Protein AF-W7SX97-F1 (afdb_monomer)

pLDDT: mean 85.88, std 14.65, range [50.12, 98.38]

Solvent-accessible surface area (backbone atoms only — not comparable to full-atom values): 9080 Å² total; per-residue (Å²): 142,82,82,90,82,88,79,88,78,82,88,80,83,81,81,83,76,90,68,83,80,77,76,72,74,78,69,77,78,74,76,60,65,67,47,78,46,57,37,43,30,36,57,77,44,69,56,84,74,90,77,78,47,70,70,42,68,39,40,31,38,31,43,28,19,34,91,84,68,44,75,30,34,38,33,40,38,43,36,32,27,72,38,72,47,92,49,93,74,60,34,35,32,31,42,35,41,35,41,38,39,34,68,49,102,48,60,31,31,42,34,33,39,35,71,44,76,48,50,85,61,22,91,59,76,34,68,30,36,38,78,22,37,30,68,81,27,46,74,23,30,48,42,32,34,38,30,28,79,39,96,52,37,34,42,39,38,36,42,37,31,87

Mean predicted aligned error: 10.53 Å

Secondary structure (DSSP, 8-state):
------------PPP--------------PPPPEEEEEEEEEEEEE---SS--TT-EEEEEEEEE-TTS-EEEEEEEEEEEEEEE--SS-EEEEEEEEEEEE-SSS-EEEEEEEEEEE-SSEEEEEEEEEEEESGGGTT-EEEEEEEEEETTEEEEEEEEE-

Sequence (162 aa):
MALWSRRSALLAAPAMAAGGLVVAGALPASAATSDALTFVASRATSSPLDKPVVGTTFGALLTLFDANSAAAGDGSMIGTVVNVTVDNPAKLIVQMKIVLRLSAGAKGELHLSSMHAMVVPSPVQNPLAIVGGTGQYADARGEGTITYPTPDRINITLNVAT

Foldseek 3Di:
DDDDDDDDDDDDDDDDDPDDDPPPDDDPDDPFDWDKFKKKWFFPDKDDDPDADQFDKIKTKIFIAGPVRHGFFIKMKMKGFHDWDPDVVIWTFIWMWMWTQTDPPAGKIWIKTFTDTDDVQDPDWGKIWTPFMDDVTRVWTFIWTWHHNHPGIIMIITTIGD

Nearest PDB structures (foldseek):
  5btu-assembly1_A  TM=8.006E-01  e=1.517E-04  Streptomyces rugosporus
  5bu3-assembly2_D  TM=7.917E-01  e=2.059E-04  Streptomyces rugosporus
  7dvi-assembly1_A-2  TM=6.966E-01  e=1.049E-03  Parafrankia colletiae

Radius of gyration: 24.21 Å; Cα contacts (8 Å, |Δi|>4): 361; chains: 1; bounding box: 48×73×42 Å

Structure (mmCIF, N/CA/C/O backbone):
data_AF-W7SX97-F1
#
_entry.id   AF-W7SX97-F1
#
loop_
_atom_site.group_PDB
_atom_site.id
_atom_site.type_symbol
_atom_site.label_atom_id
_atom_site.label_alt_id
_atom_site.label_comp_id
_atom_site.label_asym_id
_atom_site.label_entity_id
_atom_site.label_seq_id
_atom_site.pdbx_PDB_ins_code
_atom_site.Cartn_x
_atom_site.Cartn_y
_atom_site.Cartn_z
_atom_site.occupancy
_atom_site.B_iso_or_equiv
_atom_site.auth_seq_id
_atom_site.auth_comp_id
_atom_site.auth_asym_id
_atom_site.auth_atom_id
_atom_site.pdbx_PDB_model_num
ATOM 1 N N . MET A 1 1 ? 11.258 -52.675 -14.156 1.00 54.44 1 MET A N 1
ATOM 2 C CA . MET A 1 1 ? 10.141 -53.641 -14.198 1.00 54.44 1 MET A CA 1
ATOM 3 C C . MET A 1 1 ? 10.119 -54.342 -12.845 1.00 54.44 1 MET A C 1
ATOM 5 O O . MET A 1 1 ? 10.988 -55.163 -12.599 1.00 54.44 1 MET A O 1
ATOM 9 N N . ALA A 1 2 ? 9.264 -53.910 -11.914 1.00 51.16 2 ALA A N 1
ATOM 10 C CA . ALA A 1 2 ? 9.244 -54.424 -10.541 1.00 51.16 2 ALA A CA 1
ATOM 11 C C . ALA A 1 2 ? 7.801 -54.565 -10.034 1.00 51.16 2 ALA A C 1
ATOM 13 O O . ALA A 1 2 ? 6.940 -53.745 -10.348 1.00 51.16 2 ALA A O 1
ATOM 14 N N . LEU A 1 3 ? 7.590 -55.676 -9.329 1.00 53.69 3 LEU A N 1
ATOM 15 C CA . LEU A 1 3 ? 6.346 -56.379 -9.031 1.00 53.69 3 LEU A CA 1
ATOM 16 C C . LEU A 1 3 ? 5.357 -55.637 -8.116 1.00 53.69 3 LEU A C 1
ATOM 18 O O . LEU A 1 3 ? 5.726 -55.012 -7.125 1.00 53.69 3 LEU A O 1
ATOM 22 N N . TRP A 1 4 ? 4.076 -55.866 -8.416 1.00 58.50 4 TRP A N 1
ATOM 23 C CA . TRP A 1 4 ? 2.906 -55.695 -7.551 1.00 58.50 4 TRP A CA 1
ATOM 24 C C . TRP A 1 4 ? 3.092 -56.328 -6.160 1.00 58.50 4 TRP A C 1
ATOM 26 O O . TRP A 1 4 ? 3.455 -57.497 -6.056 1.00 58.50 4 TRP A O 1
ATOM 36 N N . SER A 1 5 ? 2.670 -55.620 -5.109 1.00 65.94 5 SER A N 1
ATOM 37 C CA . SER A 1 5 ? 2.234 -56.234 -3.850 1.00 65.94 5 SER A CA 1
ATOM 38 C C . SER A 1 5 ? 0.857 -55.685 -3.491 1.00 65.94 5 SER A C 1
ATOM 40 O O . SER A 1 5 ? 0.695 -54.506 -3.180 1.00 65.94 5 SER A O 1
ATOM 42 N N . ARG A 1 6 ? -0.154 -56.550 -3.611 1.00 67.94 6 ARG A N 1
ATOM 43 C CA . ARG A 1 6 ? -1.531 -56.302 -3.186 1.00 67.94 6 ARG A CA 1
ATOM 44 C C . ARG A 1 6 ? -1.648 -56.735 -1.730 1.00 67.94 6 ARG A C 1
ATOM 46 O O . ARG A 1 6 ? -1.519 -57.921 -1.437 1.00 67.94 6 ARG A O 1
ATOM 53 N N . ARG A 1 7 ? -1.930 -55.800 -0.827 1.00 67.38 7 ARG A N 1
ATOM 54 C CA . ARG A 1 7 ? -2.447 -56.124 0.506 1.00 67.38 7 ARG A CA 1
ATOM 55 C C . ARG A 1 7 ? -3.757 -55.386 0.717 1.00 67.38 7 ARG A C 1
ATOM 57 O O . ARG A 1 7 ? -3.787 -54.214 1.066 1.00 67.38 7 ARG A O 1
ATOM 64 N N . SER A 1 8 ? -4.828 -56.117 0.442 1.00 64.12 8 SER A N 1
ATOM 65 C CA . SER A 1 8 ? -6.183 -55.833 0.889 1.00 64.12 8 SER A CA 1
ATOM 66 C C . SER A 1 8 ? -6.232 -55.979 2.409 1.00 64.12 8 SER A C 1
ATOM 68 O O . SER A 1 8 ? -5.857 -57.028 2.930 1.00 64.12 8 SER A O 1
ATOM 70 N N . ALA A 1 9 ? -6.700 -54.952 3.114 1.00 60.44 9 ALA A N 1
ATOM 71 C CA . ALA A 1 9 ? -7.093 -55.058 4.513 1.00 60.44 9 ALA A CA 1
ATOM 72 C C . ALA A 1 9 ? -8.571 -54.684 4.637 1.00 60.44 9 ALA A C 1
ATOM 74 O O . ALA A 1 9 ? -9.039 -53.709 4.050 1.00 60.44 9 ALA A O 1
ATOM 75 N N . LEU A 1 10 ? -9.287 -55.563 5.331 1.00 58.47 10 LEU A N 1
ATOM 76 C CA . LEU A 1 10 ? -10.730 -55.627 5.460 1.00 58.47 10 LEU A CA 1
ATOM 77 C C . LEU A 1 10 ? -11.325 -54.472 6.277 1.00 58.47 10 LEU A C 1
ATOM 79 O O . LEU A 1 10 ? -10.783 -54.056 7.295 1.00 58.47 10 LEU A O 1
ATOM 83 N N . LEU A 1 11 ? -12.497 -54.049 5.800 1.00 60.56 11 LEU A N 1
ATOM 84 C CA . LEU A 1 11 ? -13.694 -53.603 6.519 1.00 60.56 11 LEU A CA 1
ATOM 85 C C . LEU A 1 11 ? -13.628 -53.605 8.058 1.00 60.56 11 LEU A C 1
ATOM 87 O O . LEU A 1 11 ? -13.668 -54.657 8.692 1.00 60.56 11 LEU A O 1
ATOM 91 N N . ALA A 1 12 ? -13.738 -52.411 8.635 1.00 54.19 12 ALA A N 1
ATOM 92 C CA . ALA A 1 12 ? -14.401 -52.196 9.915 1.00 54.19 12 ALA A CA 1
ATOM 93 C C . ALA A 1 12 ? -15.352 -51.002 9.746 1.00 54.19 12 ALA A C 1
ATOM 95 O O . ALA A 1 12 ? -14.921 -49.855 9.657 1.00 54.19 12 ALA A O 1
ATOM 96 N N . ALA A 1 13 ? -16.646 -51.292 9.610 1.00 57.62 13 ALA A N 1
ATOM 97 C CA . ALA A 1 13 ? -17.698 -50.286 9.577 1.00 57.62 13 ALA A CA 1
ATOM 98 C C . ALA A 1 13 ? -17.971 -49.803 11.013 1.00 57.62 13 ALA A C 1
ATOM 100 O O . ALA A 1 13 ? -18.321 -50.632 11.857 1.00 57.62 13 ALA A O 1
ATOM 101 N N . PRO A 1 14 ? -17.836 -48.504 11.328 1.00 60.44 14 PRO A N 1
ATOM 102 C CA . PRO A 1 14 ? -18.330 -47.985 12.590 1.00 60.44 14 PRO A CA 1
ATOM 103 C C . PRO A 1 14 ? -19.861 -47.906 12.540 1.00 60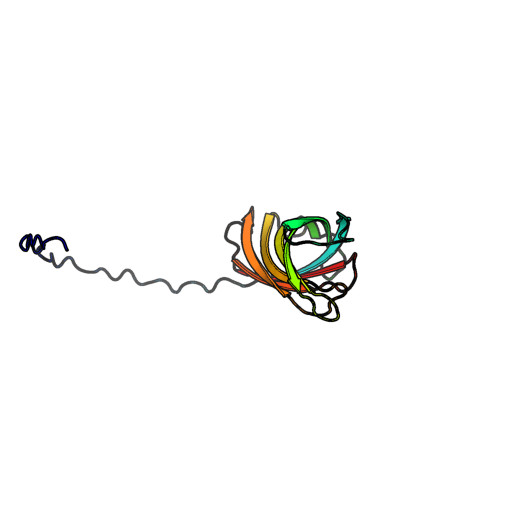.44 14 PRO A C 1
ATOM 105 O O . PRO A 1 14 ? -20.452 -47.369 11.602 1.00 60.44 14 PRO A O 1
ATOM 108 N N . ALA A 1 15 ? -20.498 -48.483 13.557 1.00 58.00 15 ALA A N 1
ATOM 109 C CA . ALA A 1 15 ? -21.930 -48.411 13.785 1.00 58.00 15 ALA A CA 1
ATOM 110 C C . ALA A 1 15 ? -22.369 -46.945 13.934 1.00 58.00 15 ALA A C 1
ATOM 112 O O . ALA A 1 15 ? -21.905 -46.225 14.817 1.00 58.00 15 ALA A O 1
ATOM 113 N N . MET A 1 16 ? -23.274 -46.515 13.058 1.00 56.09 16 MET A N 1
ATOM 114 C CA . MET A 1 16 ? -23.931 -45.213 13.115 1.00 56.09 16 MET A CA 1
ATOM 115 C C . MET A 1 16 ? -24.877 -45.187 14.321 1.00 56.09 16 MET A C 1
ATOM 117 O O . MET A 1 16 ? -25.987 -45.714 14.264 1.00 56.09 16 MET A O 1
ATOM 121 N N . ALA A 1 17 ? -24.440 -44.579 15.422 1.00 58.41 17 ALA A N 1
ATOM 122 C CA . ALA A 1 17 ? -25.336 -44.189 16.498 1.00 58.41 17 ALA A CA 1
ATOM 123 C C . ALA A 1 17 ? -26.186 -43.005 16.013 1.00 58.41 17 ALA A C 1
ATOM 125 O O . ALA A 1 17 ? -25.677 -41.905 15.796 1.00 58.41 17 ALA A O 1
ATOM 126 N N . ALA A 1 18 ? -27.484 -43.242 15.830 1.00 55.75 18 ALA A N 1
ATOM 127 C CA . ALA A 1 18 ? -28.488 -42.213 15.593 1.00 55.75 18 ALA A CA 1
ATOM 128 C C . ALA A 1 18 ? -28.685 -41.377 16.872 1.00 55.75 18 ALA A C 1
ATOM 130 O O . ALA A 1 18 ? -29.621 -41.586 17.639 1.00 55.75 18 ALA A O 1
ATOM 131 N N . GLY A 1 19 ? -27.753 -40.462 17.137 1.00 50.12 19 GLY A N 1
ATOM 132 C CA . GLY A 1 19 ? -27.895 -39.405 18.134 1.00 50.12 19 GLY A CA 1
ATOM 133 C C . GLY A 1 19 ? -28.579 -38.203 17.493 1.00 50.12 19 GLY A C 1
ATOM 134 O O . GLY A 1 19 ? -28.098 -37.692 16.484 1.00 50.12 19 GLY A O 1
ATOM 135 N N . GLY A 1 20 ? -29.720 -37.791 18.049 1.00 51.28 20 GLY A N 1
ATOM 136 C CA . GLY A 1 20 ? -30.554 -36.704 17.542 1.00 51.28 20 GLY A CA 1
ATOM 137 C C . GLY A 1 20 ? -29.752 -35.447 17.216 1.00 51.28 20 GLY A C 1
ATOM 138 O O . GLY A 1 20 ? -29.127 -34.843 18.088 1.00 51.28 20 GLY A O 1
ATOM 139 N N . LEU A 1 21 ? -29.799 -35.053 15.945 1.00 56.31 21 LEU A N 1
ATOM 140 C CA . LEU A 1 21 ? -29.271 -33.788 15.468 1.00 56.31 21 LEU A CA 1
ATOM 141 C C . LEU A 1 21 ? -30.176 -32.680 16.022 1.00 56.31 21 LEU A C 1
ATOM 143 O O . LEU A 1 21 ? -31.222 -32.366 15.455 1.00 56.31 21 LEU A O 1
ATOM 147 N N . VAL A 1 22 ? -29.804 -32.108 17.166 1.00 54.91 22 VAL A N 1
ATOM 148 C CA . VAL A 1 22 ? -30.345 -30.814 17.577 1.00 54.91 22 VAL A CA 1
ATOM 149 C C . VAL A 1 22 ? -29.805 -29.817 16.559 1.00 54.91 22 VAL A C 1
ATOM 151 O O . VAL A 1 22 ? -28.644 -29.420 16.623 1.00 54.91 22 VAL A O 1
ATOM 154 N N . VAL A 1 23 ? -30.628 -29.469 15.568 1.00 56.06 23 VAL A N 1
ATOM 155 C CA . VAL A 1 23 ? -30.390 -28.331 14.679 1.00 56.06 23 VAL A CA 1
ATOM 156 C C . VAL A 1 23 ? -30.477 -27.093 15.565 1.00 56.06 23 VAL A C 1
ATOM 158 O O . VAL A 1 23 ? -31.537 -26.495 15.728 1.00 56.06 23 VAL A O 1
ATOM 161 N N . ALA A 1 24 ? -29.367 -26.758 16.222 1.00 59.81 24 ALA A N 1
ATOM 162 C CA . ALA A 1 24 ? -29.170 -25.445 16.800 1.00 59.81 24 ALA A CA 1
ATOM 163 C C . ALA A 1 24 ? -29.305 -24.470 15.630 1.00 59.81 24 ALA A C 1
ATOM 165 O O . ALA A 1 24 ? -28.466 -24.467 14.728 1.00 59.81 24 ALA A O 1
ATOM 166 N N . GLY A 1 25 ? -30.436 -23.761 15.583 1.00 53.38 25 GLY A N 1
ATOM 167 C CA . GLY A 1 25 ? -30.770 -22.854 14.497 1.00 53.38 25 GLY A CA 1
ATOM 168 C C . GLY A 1 25 ? -29.587 -21.939 14.234 1.00 53.38 25 GLY A C 1
ATOM 169 O O . GLY A 1 25 ? -29.156 -21.217 15.133 1.00 53.38 25 GLY A O 1
ATOM 170 N N . ALA A 1 26 ? -29.036 -22.020 13.023 1.00 61.41 26 ALA A N 1
ATOM 171 C CA . ALA A 1 26 ? -28.030 -21.085 12.565 1.00 61.41 26 ALA A CA 1
ATOM 172 C C . ALA A 1 26 ? -28.646 -19.691 12.691 1.00 61.41 26 ALA A C 1
ATOM 174 O O . ALA A 1 26 ? -29.569 -19.341 11.952 1.00 61.41 26 ALA A O 1
ATOM 175 N N . LEU A 1 27 ? -28.190 -18.930 13.688 1.00 61.22 27 LEU A N 1
ATOM 176 C CA . LEU A 1 27 ? -28.518 -17.519 13.772 1.00 61.22 27 LEU A CA 1
ATOM 177 C C . LEU A 1 27 ? -28.075 -16.890 12.446 1.00 61.22 27 LEU A C 1
ATOM 179 O O . LEU A 1 27 ? -26.992 -17.232 11.957 1.00 61.22 27 LEU A O 1
ATOM 183 N N . PRO A 1 28 ? -28.905 -16.033 11.829 1.00 63.03 28 PRO A N 1
ATOM 184 C CA . PRO A 1 28 ? -28.522 -15.358 10.602 1.00 63.03 28 PRO A CA 1
ATOM 185 C C . PRO A 1 28 ? -27.184 -14.665 10.850 1.00 63.03 28 PRO A C 1
ATOM 187 O O . PRO A 1 28 ? -27.052 -13.894 11.801 1.00 63.03 28 PRO A O 1
ATOM 190 N N . ALA A 1 29 ? -26.181 -14.992 10.032 1.00 66.56 29 ALA A N 1
ATOM 191 C CA . ALA A 1 29 ? -24.910 -14.294 10.057 1.00 66.56 29 ALA A CA 1
ATOM 192 C C . ALA A 1 29 ? -25.219 -12.813 9.828 1.00 66.56 29 ALA A C 1
ATOM 194 O O . ALA A 1 29 ? -25.694 -12.439 8.754 1.00 66.56 29 ALA A O 1
ATOM 195 N N . SER A 1 30 ? -25.040 -11.996 10.868 1.00 63.25 30 SER A N 1
ATOM 196 C CA . SER A 1 30 ? -25.165 -10.549 10.745 1.00 63.25 30 SER A CA 1
ATOM 197 C C . SER A 1 30 ? -24.221 -10.127 9.630 1.00 63.25 30 SER A C 1
ATOM 199 O O . SER A 1 30 ? -23.025 -10.409 9.708 1.00 63.25 30 SER A O 1
ATOM 201 N N . ALA A 1 31 ? -24.759 -9.529 8.567 1.00 64.06 31 ALA A N 1
ATOM 202 C CA . ALA A 1 31 ? -23.937 -8.996 7.495 1.00 64.06 31 ALA A CA 1
ATOM 203 C C . ALA A 1 31 ? -22.956 -8.002 8.125 1.00 64.06 31 ALA A C 1
ATOM 205 O O . ALA A 1 31 ? -23.388 -7.054 8.782 1.00 64.06 31 ALA A O 1
ATOM 206 N N . ALA A 1 32 ? -21.656 -8.270 7.996 1.00 66.56 32 ALA A N 1
ATOM 207 C CA . ALA A 1 32 ? -20.630 -7.363 8.484 1.00 66.56 32 ALA A CA 1
ATOM 208 C C . ALA A 1 32 ? -20.829 -6.006 7.802 1.00 66.56 32 ALA A C 1
ATOM 210 O O . ALA A 1 32 ? -20.956 -5.931 6.575 1.00 66.56 32 ALA A O 1
ATOM 211 N N . THR A 1 33 ? -20.914 -4.944 8.598 1.00 74.94 33 THR A N 1
ATOM 212 C CA . THR A 1 33 ? -21.009 -3.585 8.071 1.00 74.94 33 THR A CA 1
ATOM 213 C C . THR A 1 33 ? -19.690 -3.272 7.374 1.00 74.94 33 THR A C 1
ATOM 215 O O . THR A 1 33 ? -18.626 -3.391 7.976 1.00 74.94 33 THR A O 1
ATOM 218 N N . SER A 1 34 ? -19.754 -2.933 6.087 1.00 82.31 34 SER A N 1
ATOM 219 C CA . SER A 1 34 ? -18.573 -2.529 5.329 1.00 82.31 34 SER A CA 1
ATOM 220 C C . SER A 1 34 ? -18.375 -1.024 5.470 1.00 82.31 34 SER A C 1
ATOM 222 O O . SER A 1 34 ? -19.190 -0.250 4.968 1.00 82.31 34 SER A O 1
ATOM 224 N N . ASP A 1 35 ? -17.265 -0.619 6.075 1.00 88.25 35 ASP A N 1
ATOM 225 C CA . ASP A 1 35 ? -16.860 0.776 6.204 1.00 88.25 35 ASP A CA 1
ATOM 226 C C . ASP A 1 35 ? -15.933 1.170 5.048 1.00 88.25 35 ASP A C 1
ATOM 228 O O . ASP A 1 35 ? -14.885 0.559 4.815 1.00 88.25 35 ASP A O 1
ATOM 232 N N . ALA A 1 36 ? -16.315 2.213 4.311 1.00 93.31 36 ALA A N 1
ATOM 233 C CA . ALA A 1 36 ? -15.489 2.776 3.250 1.00 93.31 36 ALA A CA 1
ATOM 234 C C . ALA A 1 36 ? -14.490 3.784 3.840 1.00 93.31 36 ALA A C 1
ATOM 236 O O . ALA A 1 36 ? -14.879 4.832 4.354 1.00 93.31 36 ALA A O 1
ATOM 237 N N . LEU A 1 37 ? -13.193 3.492 3.734 1.00 94.06 37 LEU A N 1
ATOM 238 C CA . LEU A 1 37 ? -12.111 4.375 4.171 1.00 94.06 37 LEU A CA 1
ATOM 239 C C . LEU A 1 37 ? -11.380 4.943 2.955 1.00 94.06 37 LEU A C 1
ATOM 241 O O . LEU A 1 37 ? -11.017 4.207 2.041 1.00 94.06 37 LEU A O 1
ATOM 245 N N . THR A 1 38 ? -11.133 6.251 2.936 1.00 95.75 38 THR A N 1
ATOM 246 C CA . THR A 1 38 ? -10.375 6.904 1.857 1.00 95.75 38 THR A CA 1
ATOM 247 C C . THR A 1 38 ? -9.257 7.750 2.439 1.00 95.75 38 THR A C 1
ATOM 249 O O . THR A 1 38 ? -9.485 8.564 3.333 1.00 95.75 38 THR A O 1
ATOM 252 N N . PHE A 1 39 ? -8.055 7.559 1.901 1.00 96.00 39 PHE A N 1
ATOM 253 C CA . PHE A 1 39 ? -6.840 8.223 2.341 1.00 96.00 39 PHE A CA 1
ATOM 254 C C . PHE A 1 39 ? -6.070 8.807 1.162 1.00 96.00 39 PHE A C 1
ATOM 256 O O . PHE A 1 39 ? -5.939 8.187 0.102 1.00 96.00 39 PHE A O 1
ATOM 263 N N . VAL A 1 40 ? -5.473 9.968 1.399 1.00 96.81 40 VAL A N 1
ATOM 264 C CA . VAL A 1 40 ? -4.390 10.512 0.585 1.00 96.81 40 VAL A CA 1
ATOM 265 C C . VAL A 1 40 ? -3.100 10.338 1.372 1.00 96.81 40 VAL A C 1
ATOM 267 O O . VAL A 1 40 ? -2.939 10.891 2.457 1.00 96.81 40 VAL A O 1
ATOM 270 N N . ALA A 1 41 ? -2.170 9.561 0.834 1.00 96.25 41 ALA A N 1
ATOM 271 C CA . ALA A 1 41 ? -0.865 9.334 1.428 1.00 96.25 41 ALA A CA 1
ATOM 272 C C . ALA A 1 41 ? 0.200 10.197 0.735 1.00 96.25 41 ALA A C 1
ATOM 274 O O . ALA A 1 41 ? 0.327 10.208 -0.492 1.00 96.25 41 ALA A O 1
ATOM 275 N N . SER A 1 42 ? 0.982 10.918 1.537 1.00 95.12 42 SER A N 1
ATOM 276 C CA . SER A 1 42 ? 2.193 11.619 1.104 1.00 95.12 42 SER A CA 1
ATOM 277 C C . SER A 1 42 ? 3.413 10.757 1.377 1.00 95.12 42 SER A C 1
ATOM 279 O O . SER A 1 42 ? 3.557 10.270 2.498 1.00 95.12 42 SER A O 1
ATOM 281 N N . ARG A 1 43 ? 4.326 10.618 0.414 1.00 91.38 43 ARG A N 1
ATOM 282 C CA . ARG A 1 43 ? 5.627 9.986 0.671 1.00 91.38 43 ARG A CA 1
ATOM 283 C C . ARG A 1 43 ? 6.514 10.956 1.453 1.00 91.38 43 ARG A C 1
ATOM 285 O O . ARG A 1 43 ? 6.847 12.020 0.949 1.00 91.38 43 ARG A O 1
ATOM 292 N N . ALA A 1 44 ? 6.866 10.600 2.685 1.00 82.00 44 ALA A N 1
ATOM 293 C CA . ALA A 1 44 ? 7.762 11.394 3.530 1.00 82.00 44 ALA A CA 1
ATOM 294 C C . ALA A 1 44 ? 9.238 11.089 3.225 1.00 82.00 44 ALA A C 1
ATOM 296 O O . ALA A 1 44 ? 10.062 11.991 3.112 1.00 82.00 44 ALA A O 1
ATOM 297 N N . THR A 1 45 ? 9.544 9.806 3.025 1.00 83.75 45 THR A N 1
ATOM 298 C CA . THR A 1 45 ? 10.865 9.302 2.633 1.00 83.75 45 THR A CA 1
ATOM 299 C C . THR A 1 45 ? 10.646 8.159 1.657 1.00 83.75 45 THR A C 1
ATOM 301 O O . THR A 1 45 ? 9.762 7.339 1.902 1.00 83.75 45 THR A O 1
ATOM 304 N N . SER A 1 46 ? 11.426 8.072 0.577 1.00 84.69 46 SER A N 1
ATOM 305 C CA . SER A 1 46 ? 11.360 6.946 -0.361 1.00 84.69 46 SER A CA 1
ATOM 306 C C . SER A 1 46 ? 12.749 6.484 -0.793 1.00 84.69 46 SER A C 1
ATOM 308 O O . SER A 1 46 ? 13.675 7.287 -0.901 1.00 84.69 46 SER A O 1
ATOM 310 N N . SER A 1 47 ? 12.902 5.178 -1.011 1.00 85.81 47 SER A N 1
ATOM 311 C CA . SER A 1 47 ? 14.089 4.628 -1.670 1.00 85.81 47 SER A CA 1
ATOM 312 C C . SER A 1 47 ? 14.012 4.898 -3.179 1.00 85.81 47 SER A C 1
ATOM 314 O O . SER A 1 47 ? 12.945 4.679 -3.761 1.00 85.81 47 SER A O 1
ATOM 316 N N . PRO A 1 48 ? 15.103 5.341 -3.830 1.00 79.38 48 PRO A N 1
ATOM 317 C CA . PRO A 1 48 ? 15.103 5.592 -5.269 1.00 79.38 48 PRO A CA 1
ATOM 318 C C . PRO A 1 48 ? 14.896 4.295 -6.064 1.00 79.38 48 PRO A C 1
ATOM 320 O O . PRO A 1 48 ? 15.327 3.219 -5.647 1.00 79.38 48 PRO A O 1
ATOM 323 N N . LEU A 1 49 ? 14.254 4.410 -7.230 1.00 83.12 49 LEU A N 1
ATOM 324 C CA . LEU A 1 49 ? 13.954 3.294 -8.135 1.00 83.12 49 LEU A CA 1
ATOM 325 C C . LEU A 1 49 ? 14.462 3.594 -9.554 1.00 83.12 49 LEU A C 1
ATOM 327 O O . LEU A 1 49 ? 13.732 3.466 -10.531 1.00 83.12 49 LEU A O 1
ATOM 331 N N . ASP A 1 50 ? 15.717 4.030 -9.663 1.00 83.69 50 ASP A N 1
ATOM 332 C CA . ASP A 1 50 ? 16.263 4.568 -10.919 1.00 83.69 50 ASP A CA 1
ATOM 333 C C . ASP A 1 50 ? 16.535 3.486 -11.977 1.00 83.69 50 ASP A C 1
ATOM 335 O O . ASP A 1 50 ? 16.499 3.753 -13.177 1.00 83.69 50 ASP A O 1
ATOM 339 N N . LYS A 1 51 ? 16.828 2.252 -11.544 1.00 86.75 51 LYS A N 1
ATOM 340 C CA . LYS A 1 51 ? 17.112 1.096 -12.415 1.00 86.75 51 LYS A CA 1
ATOM 341 C C . LYS A 1 51 ? 16.517 -0.185 -11.823 1.00 86.75 51 LYS A C 1
ATOM 343 O O . LYS A 1 51 ? 17.262 -1.025 -11.316 1.00 86.75 51 LYS A O 1
ATOM 348 N N . PRO A 1 52 ? 15.182 -0.324 -11.823 1.00 89.38 52 PRO A N 1
ATOM 349 C CA . PRO A 1 52 ? 14.532 -1.494 -11.258 1.00 89.38 52 PRO A CA 1
ATOM 350 C C . PRO A 1 52 ? 14.899 -2.742 -12.060 1.00 89.38 52 PRO A C 1
ATOM 352 O O . PRO A 1 52 ? 14.711 -2.796 -13.275 1.00 89.38 52 PRO A O 1
ATOM 355 N N . VAL A 1 53 ? 15.388 -3.761 -11.362 1.00 93.75 53 VAL A N 1
ATOM 356 C CA . VAL A 1 53 ? 15.535 -5.126 -11.874 1.00 93.75 53 VAL A CA 1
ATOM 357 C C . VAL A 1 53 ? 14.673 -6.062 -11.033 1.00 93.75 53 VAL A C 1
ATOM 359 O O . VAL A 1 53 ? 14.204 -5.694 -9.955 1.00 93.75 53 VAL A O 1
ATOM 362 N N . VAL A 1 54 ? 14.439 -7.283 -11.510 1.00 96.12 54 VAL A N 1
ATOM 363 C CA . VAL A 1 54 ? 13.741 -8.297 -10.707 1.00 96.12 54 VAL A CA 1
ATOM 364 C C . VAL A 1 54 ? 14.485 -8.507 -9.384 1.00 96.12 54 VAL A C 1
ATOM 366 O O . VAL A 1 54 ? 15.702 -8.675 -9.366 1.00 96.12 54 VAL A O 1
ATOM 369 N N . GLY A 1 55 ? 13.747 -8.469 -8.277 1.00 96.50 55 GLY A N 1
ATOM 370 C CA . GLY A 1 55 ? 14.270 -8.542 -6.915 1.00 96.50 55 GLY A CA 1
ATOM 371 C C . GLY A 1 55 ? 14.611 -7.190 -6.285 1.00 96.50 55 GLY A C 1
ATOM 372 O O . GLY A 1 55 ? 14.836 -7.148 -5.077 1.00 96.50 55 GLY A O 1
ATOM 373 N N . THR A 1 56 ? 14.611 -6.078 -7.035 1.00 95.38 56 THR A N 1
ATOM 374 C CA . THR A 1 56 ? 14.798 -4.744 -6.443 1.00 95.38 56 THR A CA 1
ATOM 375 C C . THR A 1 56 ? 13.683 -4.458 -5.443 1.00 95.38 56 THR A C 1
ATOM 377 O O . THR A 1 56 ? 12.500 -4.488 -5.791 1.00 95.38 56 THR A O 1
ATOM 380 N N . THR A 1 57 ? 14.066 -4.155 -4.205 1.00 95.75 57 THR A N 1
ATOM 381 C CA . THR A 1 57 ? 13.148 -3.712 -3.159 1.00 95.75 57 THR A CA 1
ATOM 382 C C . THR A 1 57 ? 13.150 -2.193 -3.060 1.00 95.75 57 THR A C 1
ATOM 384 O O . THR A 1 57 ? 14.164 -1.533 -3.280 1.00 95.75 57 THR A O 1
ATOM 387 N N . PHE A 1 58 ? 11.997 -1.628 -2.734 1.00 94.00 58 PHE A N 1
ATOM 388 C CA . PHE A 1 58 ? 11.843 -0.206 -2.458 1.00 94.00 58 PHE A CA 1
ATOM 389 C C . PHE A 1 58 ? 10.827 -0.022 -1.342 1.00 94.00 58 PHE A C 1
ATOM 391 O O . PHE A 1 58 ? 9.949 -0.861 -1.139 1.00 94.00 58 PHE A O 1
ATOM 398 N N . GLY A 1 59 ? 10.934 1.080 -0.613 1.00 95.06 59 GLY A N 1
ATOM 399 C CA . GLY A 1 59 ? 9.980 1.398 0.433 1.00 95.06 59 GLY A CA 1
ATOM 400 C C . GLY A 1 59 ? 9.748 2.887 0.559 1.00 95.06 59 GLY A C 1
ATOM 401 O O . GLY A 1 59 ? 10.528 3.700 0.058 1.00 95.06 59 GLY A O 1
ATOM 402 N N . ALA A 1 60 ? 8.652 3.229 1.223 1.00 95.75 60 ALA A N 1
ATOM 403 C CA . ALA A 1 60 ? 8.361 4.598 1.597 1.00 95.75 60 ALA A CA 1
ATOM 404 C C . ALA A 1 60 ? 7.665 4.671 2.954 1.00 95.75 60 ALA A C 1
ATOM 406 O O . ALA A 1 60 ? 6.853 3.807 3.293 1.00 95.75 60 ALA A O 1
ATOM 407 N N . LEU A 1 61 ? 7.971 5.731 3.699 1.00 97.56 61 LEU A N 1
ATOM 408 C CA . LEU A 1 61 ? 7.164 6.167 4.835 1.00 97.56 61 LEU A CA 1
ATOM 409 C C . LEU A 1 61 ? 6.055 7.081 4.325 1.00 97.56 61 LEU A C 1
ATOM 411 O O . LEU A 1 61 ? 6.284 7.914 3.445 1.00 97.56 61 LEU A O 1
ATOM 415 N N . LEU A 1 62 ? 4.861 6.910 4.877 1.00 97.50 62 LEU A N 1
ATOM 416 C CA . LEU A 1 62 ? 3.650 7.586 4.449 1.00 97.50 62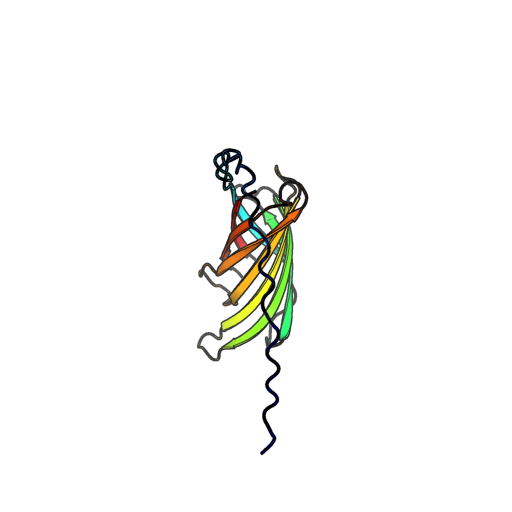 LEU A CA 1
ATOM 417 C C . LEU A 1 62 ? 3.118 8.466 5.578 1.00 97.50 62 LEU A C 1
ATOM 419 O O . LEU A 1 62 ? 3.027 8.026 6.720 1.00 97.50 62 LEU A O 1
ATOM 423 N N . THR A 1 63 ? 2.707 9.683 5.244 1.00 97.31 63 THR A N 1
ATOM 424 C CA . THR A 1 63 ? 1.820 10.492 6.091 1.00 97.31 63 THR A CA 1
ATOM 425 C C . THR A 1 63 ? 0.422 10.427 5.499 1.00 97.31 63 THR A C 1
ATOM 427 O O . THR A 1 63 ? 0.263 10.689 4.305 1.00 97.31 63 THR A O 1
ATOM 430 N N . LEU A 1 64 ? -0.572 10.051 6.303 1.00 96.88 64 LEU A N 1
ATOM 431 C CA . LEU A 1 64 ? -1.938 9.811 5.842 1.00 96.88 64 LEU A CA 1
ATOM 432 C C . LEU A 1 64 ? -2.835 11.005 6.150 1.00 96.88 64 LEU A C 1
ATOM 434 O O . LEU A 1 64 ? -2.828 11.531 7.263 1.00 96.88 64 LEU A O 1
ATOM 438 N N . PHE A 1 65 ? -3.653 11.371 5.173 1.00 96.25 65 PHE A N 1
ATOM 439 C CA . PHE A 1 65 ? -4.670 12.406 5.280 1.00 96.25 65 PHE A CA 1
ATOM 440 C C . PHE A 1 65 ? -6.030 11.837 4.879 1.00 96.25 65 PHE A C 1
ATOM 442 O O . PHE A 1 65 ? -6.103 11.000 3.977 1.00 96.25 65 PHE A O 1
ATOM 449 N N . ASP A 1 66 ? -7.095 12.270 5.546 1.00 94.88 66 ASP A N 1
ATOM 450 C CA . ASP A 1 66 ? -8.466 11.908 5.184 1.00 94.88 66 ASP A CA 1
ATOM 451 C C . ASP A 1 66 ? -8.998 12.763 4.014 1.00 94.88 66 ASP A C 1
ATOM 453 O O . ASP A 1 66 ? -8.294 13.606 3.448 1.00 94.88 66 ASP A O 1
ATOM 457 N N . ALA A 1 67 ? -10.264 12.559 3.646 1.00 91.88 67 ALA A N 1
ATOM 458 C CA . ALA A 1 67 ? -10.926 13.320 2.584 1.00 91.88 67 ALA A CA 1
ATOM 459 C C . ALA A 1 67 ? -11.015 14.837 2.862 1.00 91.88 67 ALA A C 1
ATOM 461 O O . ALA A 1 67 ? -11.142 15.622 1.925 1.00 91.88 67 ALA A O 1
ATOM 462 N N . ASN A 1 68 ? -10.913 15.256 4.127 1.00 94.00 68 ASN A N 1
ATOM 463 C CA . ASN A 1 68 ? -10.927 16.655 4.554 1.00 94.00 68 ASN A CA 1
ATOM 464 C C . ASN A 1 68 ? -9.509 17.230 4.714 1.00 94.00 68 ASN A C 1
ATOM 466 O O . ASN A 1 68 ? -9.349 18.339 5.222 1.00 94.00 68 ASN A O 1
ATOM 470 N N . SER A 1 69 ? -8.475 16.496 4.285 1.00 94.69 69 SER A N 1
ATOM 471 C CA . SER A 1 69 ? -7.061 16.839 4.489 1.00 94.69 69 SER A CA 1
ATOM 472 C C . SER A 1 69 ? -6.630 16.904 5.960 1.00 94.69 69 SER A C 1
ATOM 474 O O . SER A 1 69 ? -5.578 17.469 6.268 1.00 94.69 69 SER A O 1
ATOM 476 N N . ALA A 1 70 ? -7.398 16.315 6.880 1.00 94.81 70 ALA A N 1
ATOM 477 C CA . ALA A 1 70 ? -6.984 16.166 8.268 1.00 94.81 70 ALA A CA 1
ATOM 478 C C . ALA A 1 70 ? -6.020 14.980 8.403 1.00 94.81 70 ALA A C 1
ATOM 480 O O . ALA A 1 70 ? -6.121 13.993 7.673 1.00 94.81 70 ALA A O 1
ATOM 481 N N . ALA A 1 71 ? -5.070 15.065 9.337 1.00 95.00 71 ALA A N 1
ATOM 482 C CA . ALA A 1 71 ? -4.128 13.979 9.588 1.00 95.00 71 ALA A CA 1
ATOM 483 C C . ALA A 1 71 ? -4.873 12.724 10.076 1.00 95.00 71 ALA A C 1
ATOM 485 O O . ALA A 1 71 ? -5.494 12.734 11.138 1.00 95.00 71 ALA A O 1
ATOM 486 N N . ALA A 1 72 ? -4.783 11.644 9.303 1.00 95.62 72 ALA A N 1
ATOM 487 C CA . ALA A 1 72 ? -5.444 10.370 9.577 1.00 95.62 72 ALA A CA 1
ATOM 488 C C . ALA A 1 72 ? -4.510 9.341 10.234 1.00 95.62 72 ALA A C 1
ATOM 490 O O . ALA A 1 72 ? -4.979 8.359 10.812 1.00 95.62 72 ALA A O 1
ATOM 491 N N . GLY A 1 73 ? -3.196 9.567 10.161 1.00 95.94 73 GLY A N 1
ATOM 492 C CA . GLY A 1 73 ? -2.179 8.694 10.732 1.00 95.94 73 GLY A CA 1
ATOM 493 C C . GLY A 1 73 ? -0.904 8.674 9.902 1.00 95.94 73 GLY A C 1
ATOM 494 O O . GLY A 1 73 ? -0.573 9.635 9.202 1.00 95.94 73 GLY A O 1
ATOM 495 N N . ASP A 1 74 ? -0.195 7.557 9.962 1.00 97.19 74 ASP A N 1
ATOM 496 C CA . ASP A 1 74 ? 1.007 7.313 9.175 1.00 97.19 74 ASP A CA 1
ATOM 497 C C . ASP A 1 74 ? 1.013 5.889 8.611 1.00 97.19 74 ASP A C 1
ATOM 499 O O . ASP A 1 74 ? 0.094 5.098 8.823 1.00 97.19 74 ASP A O 1
ATOM 503 N N . GLY A 1 75 ? 2.025 5.558 7.823 1.00 97.06 75 GLY A N 1
ATOM 504 C CA . GLY A 1 75 ? 2.161 4.212 7.304 1.00 97.06 75 GLY A CA 1
ATOM 505 C C . GLY A 1 75 ? 3.530 3.930 6.730 1.00 97.06 75 GLY A C 1
ATOM 506 O O . GLY A 1 75 ? 4.407 4.789 6.645 1.00 97.06 75 GLY A O 1
ATOM 507 N N . SER A 1 76 ? 3.701 2.693 6.299 1.00 97.81 76 SER A N 1
ATOM 508 C CA . SER A 1 76 ? 4.858 2.272 5.530 1.00 97.81 76 SER A CA 1
ATOM 509 C C . SER A 1 76 ? 4.412 1.378 4.390 1.00 97.81 76 SER A C 1
ATOM 511 O O . SER A 1 76 ? 3.432 0.640 4.492 1.00 97.81 76 SER A O 1
ATOM 513 N N . MET A 1 77 ? 5.141 1.447 3.289 1.00 96.94 77 MET A N 1
ATOM 514 C CA . MET A 1 77 ? 5.001 0.508 2.190 1.00 96.94 77 MET A CA 1
ATOM 515 C C . MET A 1 77 ? 6.360 -0.076 1.851 1.00 96.94 77 MET A C 1
ATOM 517 O O . MET A 1 77 ? 7.364 0.637 1.848 1.00 96.94 77 MET A O 1
ATOM 521 N N . ILE A 1 78 ? 6.372 -1.365 1.535 1.00 97.31 78 ILE A N 1
ATOM 522 C CA . ILE A 1 78 ? 7.520 -2.052 0.959 1.00 97.31 78 ILE A CA 1
ATOM 523 C C . ILE A 1 78 ? 7.058 -2.821 -0.274 1.00 97.31 78 ILE A C 1
ATOM 525 O O . ILE A 1 78 ? 6.059 -3.543 -0.246 1.00 97.31 78 ILE A O 1
ATOM 529 N N . GLY A 1 79 ? 7.772 -2.626 -1.372 1.00 96.56 79 GLY A N 1
ATOM 530 C CA . GLY A 1 79 ? 7.543 -3.281 -2.647 1.00 96.56 79 GLY A CA 1
ATOM 531 C C . GLY A 1 79 ? 8.777 -4.052 -3.087 1.00 96.56 79 GLY A C 1
ATOM 532 O O . GLY A 1 79 ? 9.903 -3.666 -2.783 1.00 96.56 79 GLY A O 1
ATOM 533 N N . THR A 1 80 ? 8.564 -5.147 -3.808 1.00 97.56 80 THR A N 1
ATOM 534 C CA . THR A 1 80 ? 9.611 -5.860 -4.549 1.00 97.56 80 THR A CA 1
ATOM 535 C C . THR A 1 80 ? 9.199 -5.953 -6.008 1.00 97.56 80 THR A C 1
ATOM 537 O O . THR A 1 80 ? 8.068 -6.335 -6.308 1.00 97.56 80 THR A O 1
ATOM 540 N N . VAL A 1 81 ? 10.105 -5.608 -6.919 1.00 96.75 81 VAL A N 1
ATOM 541 C CA . VAL A 1 81 ? 9.913 -5.811 -8.357 1.00 96.75 81 VAL A CA 1
ATOM 542 C C . VAL A 1 81 ? 9.973 -7.309 -8.632 1.00 96.75 81 VAL A C 1
ATOM 544 O O . VAL A 1 81 ? 11.018 -7.933 -8.467 1.00 96.75 81 VAL A O 1
ATOM 547 N N . VAL A 1 82 ? 8.856 -7.902 -9.041 1.00 97.81 82 VAL A N 1
ATOM 548 C CA . VAL A 1 82 ? 8.783 -9.331 -9.385 1.00 97.81 82 VAL A CA 1
ATOM 549 C C . VAL A 1 82 ? 8.979 -9.569 -10.879 1.00 97.81 82 VAL A C 1
ATOM 551 O O . VAL A 1 82 ? 9.413 -10.646 -11.271 1.00 97.81 82 VAL A O 1
ATOM 554 N N . ASN A 1 83 ? 8.690 -8.571 -11.718 1.00 96.56 83 ASN A N 1
ATOM 555 C CA . ASN A 1 83 ? 8.934 -8.635 -13.154 1.00 96.56 83 ASN A CA 1
ATOM 556 C C . ASN A 1 83 ? 9.110 -7.230 -13.750 1.00 96.56 83 ASN A C 1
ATOM 558 O O . ASN A 1 83 ? 8.533 -6.264 -13.250 1.00 96.56 83 ASN A O 1
ATOM 562 N N . VAL A 1 84 ? 9.861 -7.134 -14.844 1.00 93.50 84 VAL A N 1
ATOM 563 C CA . VAL A 1 84 ? 10.011 -5.921 -15.656 1.00 93.50 84 VAL A CA 1
ATOM 564 C C . VAL A 1 84 ? 9.576 -6.274 -17.071 1.00 93.50 84 VAL A C 1
ATOM 566 O O . VAL A 1 84 ? 10.210 -7.105 -17.721 1.00 93.50 84 VAL A O 1
ATOM 569 N N . THR A 1 85 ? 8.479 -5.687 -17.548 1.00 91.12 85 THR A N 1
ATOM 570 C CA . THR A 1 85 ? 8.029 -5.910 -18.925 1.00 91.12 85 THR A CA 1
ATOM 571 C C . THR A 1 85 ? 8.747 -4.956 -19.871 1.00 91.12 85 THR A C 1
ATOM 573 O O . THR A 1 85 ? 8.982 -3.790 -19.551 1.00 91.12 85 THR A O 1
ATOM 576 N N . VAL A 1 86 ? 9.066 -5.450 -21.066 1.00 88.38 86 VAL A N 1
ATOM 577 C CA . VAL A 1 86 ? 9.671 -4.671 -22.161 1.00 88.38 86 VAL A CA 1
ATOM 578 C C . VAL A 1 86 ? 8.628 -3.873 -22.960 1.00 88.38 86 VAL A C 1
ATOM 580 O O . VAL A 1 86 ? 8.841 -3.562 -24.130 1.00 88.38 86 VAL A O 1
ATOM 583 N N . ASP A 1 87 ? 7.486 -3.560 -22.341 1.00 84.25 87 ASP A N 1
ATOM 584 C CA . ASP A 1 87 ? 6.452 -2.716 -22.942 1.00 84.25 87 ASP A CA 1
ATOM 585 C C . ASP A 1 87 ? 6.969 -1.280 -23.141 1.00 84.25 87 ASP A C 1
ATOM 587 O O . ASP A 1 87 ? 7.956 -0.862 -22.534 1.00 84.25 87 ASP A O 1
ATOM 591 N N . ASN A 1 88 ? 6.273 -0.495 -23.966 1.00 80.88 88 ASN A N 1
ATOM 592 C CA . ASN A 1 88 ? 6.510 0.941 -24.099 1.00 80.88 88 ASN A CA 1
ATOM 593 C C . ASN A 1 88 ? 5.256 1.721 -23.645 1.00 80.88 88 ASN A C 1
ATOM 595 O O . ASN A 1 88 ? 4.273 1.738 -24.390 1.00 80.88 88 ASN A O 1
ATOM 599 N N . PRO A 1 89 ? 5.246 2.346 -22.450 1.00 82.25 89 PRO A N 1
ATOM 600 C CA . PRO A 1 89 ? 6.336 2.420 -21.471 1.00 82.25 89 PRO A CA 1
ATOM 601 C C . PRO A 1 89 ? 6.541 1.105 -20.702 1.00 82.25 89 PRO A C 1
ATOM 603 O O . PRO A 1 89 ? 5.603 0.317 -20.551 1.00 82.25 89 PRO A O 1
ATOM 606 N N . ALA A 1 90 ? 7.756 0.900 -20.183 1.00 84.19 90 ALA A N 1
ATOM 607 C CA . ALA A 1 90 ? 8.087 -0.276 -19.382 1.00 84.19 90 ALA A CA 1
ATOM 608 C C . ALA A 1 90 ? 7.195 -0.338 -18.138 1.00 84.19 90 ALA A C 1
ATOM 610 O O . ALA A 1 90 ? 6.972 0.679 -17.473 1.00 84.19 90 ALA A O 1
ATOM 611 N N . LYS A 1 91 ? 6.694 -1.532 -17.809 1.00 90.06 91 LYS A N 1
ATOM 612 C CA . LYS A 1 91 ? 5.869 -1.746 -16.616 1.00 90.06 91 LYS A CA 1
ATOM 613 C C . LYS A 1 91 ? 6.624 -2.604 -15.623 1.00 90.06 91 LYS A C 1
ATOM 615 O O . LYS A 1 91 ? 7.252 -3.601 -15.978 1.00 90.06 91 LYS A O 1
ATOM 620 N N . LEU A 1 92 ? 6.518 -2.233 -14.356 1.00 92.88 92 LEU A N 1
ATOM 621 C CA . LEU A 1 92 ? 7.073 -3.014 -13.263 1.00 92.88 92 LEU A CA 1
ATOM 622 C C . LEU A 1 92 ? 5.935 -3.803 -12.645 1.00 92.88 92 LEU A C 1
ATOM 624 O O . LEU A 1 92 ? 5.001 -3.208 -12.123 1.00 92.88 92 LEU A O 1
AT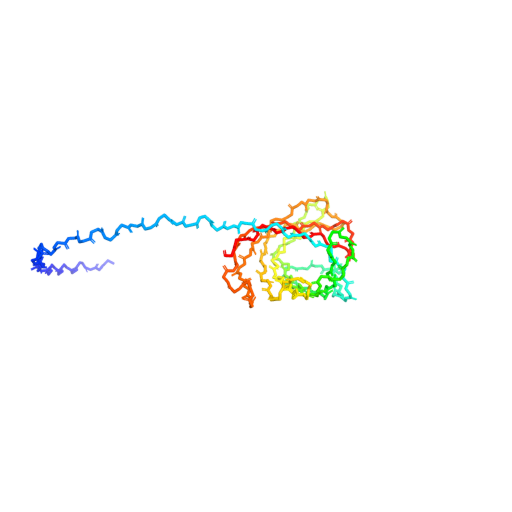OM 628 N N . ILE A 1 93 ? 5.988 -5.128 -12.674 1.00 95.38 93 ILE A N 1
ATOM 629 C CA . ILE A 1 93 ? 5.098 -5.906 -11.816 1.00 95.38 93 ILE A CA 1
ATOM 630 C C . ILE A 1 93 ? 5.726 -5.886 -10.431 1.00 95.38 93 ILE A C 1
ATOM 632 O O . ILE A 1 93 ? 6.867 -6.321 -10.256 1.00 95.38 93 ILE A O 1
ATOM 636 N N . VAL A 1 94 ? 5.003 -5.346 -9.458 1.00 96.62 94 VAL A N 1
ATOM 637 C CA . VAL A 1 94 ? 5.474 -5.190 -8.083 1.00 96.62 94 VAL A CA 1
ATOM 638 C C . VAL A 1 94 ? 4.582 -5.976 -7.142 1.00 96.62 94 VAL A C 1
ATOM 640 O O . VAL A 1 94 ? 3.361 -5.953 -7.271 1.00 96.62 94 VAL A O 1
ATOM 643 N N . GLN A 1 95 ? 5.197 -6.662 -6.186 1.00 98.19 95 GLN A N 1
ATOM 644 C CA . GLN A 1 95 ? 4.511 -7.234 -5.036 1.00 98.19 95 GLN A CA 1
ATOM 645 C C . GLN A 1 95 ? 4.709 -6.295 -3.851 1.00 98.19 95 GLN A C 1
ATOM 647 O O . GLN A 1 95 ? 5.841 -5.973 -3.495 1.00 98.19 95 GLN A O 1
ATOM 652 N N . MET A 1 96 ? 3.613 -5.850 -3.250 1.00 97.69 96 MET A N 1
ATOM 653 C CA . MET A 1 96 ? 3.602 -4.823 -2.220 1.00 97.69 96 MET A CA 1
ATOM 654 C C . MET A 1 96 ? 2.961 -5.312 -0.931 1.00 97.69 96 MET A C 1
ATOM 656 O O . MET A 1 96 ? 1.941 -6.001 -0.946 1.00 97.69 96 MET A O 1
ATOM 660 N N . LYS A 1 97 ? 3.539 -4.870 0.184 1.00 98.25 97 LYS A N 1
ATOM 661 C CA . LYS A 1 97 ? 2.927 -4.881 1.510 1.00 98.25 97 LYS A CA 1
ATOM 662 C C . LYS A 1 97 ? 2.844 -3.449 2.015 1.00 98.25 97 LYS A C 1
ATOM 664 O O . LYS A 1 97 ? 3.805 -2.691 1.883 1.00 98.25 97 LYS A O 1
ATOM 669 N N . ILE A 1 98 ? 1.704 -3.088 2.586 1.00 98.31 98 ILE A N 1
ATOM 670 C CA . ILE A 1 98 ? 1.457 -1.753 3.131 1.00 98.31 98 ILE A CA 1
ATOM 671 C C . ILE A 1 98 ? 0.917 -1.921 4.547 1.00 98.31 98 ILE A C 1
ATOM 673 O O . ILE A 1 98 ? 0.051 -2.760 4.781 1.00 98.31 98 ILE A O 1
ATOM 677 N N . VAL A 1 99 ? 1.428 -1.129 5.482 1.00 98.19 99 VAL A N 1
ATOM 678 C CA . VAL A 1 99 ? 0.923 -1.038 6.853 1.00 98.19 99 VAL A CA 1
ATOM 679 C C . VAL A 1 99 ? 0.478 0.397 7.084 1.00 98.19 99 VAL A C 1
ATOM 681 O O . VAL A 1 99 ? 1.280 1.317 6.929 1.00 98.19 99 VAL A O 1
ATOM 684 N N . LEU A 1 100 ? -0.791 0.587 7.434 1.00 97.69 100 LEU A N 1
ATOM 685 C CA . LEU A 1 100 ? -1.373 1.888 7.762 1.00 97.69 100 LEU A CA 1
ATOM 686 C C . LEU A 1 100 ? -1.668 1.922 9.258 1.00 97.69 100 LEU A C 1
ATOM 688 O O . LEU A 1 100 ? -2.422 1.080 9.734 1.00 97.69 100 LEU A O 1
ATOM 692 N N . ARG A 1 101 ? -1.100 2.876 9.994 1.00 97.56 101 ARG A N 1
ATOM 693 C CA . ARG A 1 101 ? -1.387 3.096 11.416 1.00 97.56 101 ARG A CA 1
ATOM 694 C C . ARG A 1 101 ? -2.301 4.305 11.543 1.00 97.56 101 ARG A C 1
ATOM 696 O O . ARG A 1 101 ? -1.896 5.432 11.262 1.00 97.56 101 ARG A O 1
ATOM 703 N N . LEU A 1 102 ? -3.546 4.064 11.937 1.00 96.19 102 LEU A N 1
ATOM 704 C CA . LEU A 1 102 ? -4.592 5.080 11.966 1.00 96.19 102 LEU A CA 1
ATOM 705 C C . LEU A 1 102 ? -4.677 5.721 13.355 1.00 96.19 102 LEU A C 1
ATOM 707 O O . LEU A 1 102 ? -4.719 5.036 14.381 1.00 96.19 102 LEU A O 1
ATOM 711 N N . SER A 1 103 ? -4.669 7.054 13.386 1.00 89.38 103 SER A N 1
ATOM 712 C CA . SER A 1 103 ? -4.679 7.849 14.620 1.00 89.38 103 SER A CA 1
ATOM 713 C C . SER A 1 103 ? -5.982 8.619 14.842 1.00 89.38 103 SER A C 1
ATOM 715 O O . SER A 1 103 ? -6.275 8.989 15.980 1.00 89.38 103 SER A O 1
ATOM 717 N N . ALA A 1 104 ? -6.755 8.881 13.784 1.00 75.69 104 ALA A N 1
ATOM 718 C CA . ALA A 1 104 ? -7.971 9.694 13.835 1.00 75.69 104 ALA A CA 1
ATOM 719 C C . ALA A 1 104 ? -9.237 8.827 13.859 1.00 75.69 104 ALA A C 1
ATOM 721 O O . ALA A 1 104 ? -9.404 7.973 12.995 1.00 75.69 104 ALA A O 1
ATOM 722 N N . GLY A 1 105 ? -10.120 9.047 14.846 1.00 70.25 105 GLY A N 1
ATOM 723 C CA . GLY A 1 105 ? -11.450 8.417 14.983 1.00 70.25 105 GLY A CA 1
ATOM 724 C C . GLY A 1 105 ? -11.462 6.902 15.233 1.00 70.25 105 GLY A C 1
ATOM 725 O O . GLY A 1 105 ? -12.423 6.377 15.784 1.00 70.25 105 GLY A O 1
ATOM 726 N N . ALA A 1 106 ? -10.376 6.226 14.871 1.00 70.25 106 ALA A N 1
ATOM 727 C CA . ALA A 1 106 ? -10.320 4.805 14.643 1.00 70.25 106 ALA A CA 1
ATOM 728 C C . ALA A 1 106 ? -8.906 4.275 14.931 1.00 70.25 106 ALA A C 1
ATOM 730 O O . ALA A 1 106 ? -8.008 4.407 14.100 1.00 70.25 106 ALA A O 1
ATOM 731 N N . LYS A 1 107 ? -8.666 3.727 16.128 1.00 87.81 107 LYS A N 1
ATOM 732 C CA . LYS A 1 107 ? -7.310 3.339 16.553 1.00 87.81 107 LYS A CA 1
ATOM 733 C C . LYS A 1 107 ? -6.994 1.905 16.148 1.00 87.81 107 LYS A C 1
ATOM 735 O O . LYS A 1 107 ? -7.630 0.961 16.620 1.00 87.81 107 LYS A O 1
ATOM 740 N N . GLY A 1 108 ? -5.953 1.740 15.345 1.00 95.19 108 GLY A N 1
ATOM 741 C CA . GLY A 1 108 ? -5.430 0.431 14.984 1.00 95.19 108 GLY A CA 1
ATOM 742 C C . GLY A 1 108 ? -4.513 0.488 13.777 1.00 95.19 108 GLY A C 1
ATOM 743 O O . GLY A 1 108 ? -4.191 1.560 13.261 1.00 95.19 108 GLY A O 1
ATOM 744 N N . GLU A 1 109 ? -4.108 -0.690 13.330 1.00 97.25 109 GLU A N 1
ATOM 745 C CA . GLU A 1 109 ? -3.310 -0.863 12.124 1.00 97.25 109 GLU A CA 1
ATOM 746 C C . GLU A 1 109 ? -4.110 -1.638 11.082 1.00 97.25 109 GLU A C 1
ATOM 748 O O . GLU A 1 109 ? -4.889 -2.518 11.436 1.00 97.25 109 GLU A O 1
ATOM 753 N N . LEU A 1 110 ? -3.907 -1.332 9.803 1.00 97.31 110 LEU A N 1
ATOM 754 C CA . LEU A 1 110 ? -4.409 -2.107 8.672 1.00 97.31 110 LEU A CA 1
ATOM 755 C C . LEU A 1 110 ? -3.229 -2.626 7.861 1.00 97.31 110 LEU A C 1
ATOM 757 O O . LEU A 1 110 ? -2.333 -1.870 7.479 1.00 97.31 110 LEU A O 1
ATOM 761 N N . HIS A 1 111 ? -3.239 -3.924 7.587 1.00 98.12 111 HIS A N 1
ATOM 762 C CA . HIS A 1 111 ? -2.244 -4.609 6.778 1.00 98.12 111 HIS A CA 1
ATOM 763 C C . HIS A 1 111 ? -2.843 -4.893 5.408 1.00 98.12 111 HIS A C 1
ATOM 765 O O . HIS A 1 111 ? -3.867 -5.569 5.286 1.00 98.12 111 HIS A O 1
ATOM 771 N N . LEU A 1 112 ? -2.185 -4.395 4.368 1.00 98.38 112 LEU A N 1
ATOM 772 C CA . LEU A 1 112 ? -2.624 -4.526 2.987 1.00 98.38 112 LEU A CA 1
ATOM 773 C C . LEU A 1 112 ? -1.571 -5.269 2.166 1.00 98.38 112 LEU A C 1
ATOM 775 O O . LEU A 1 112 ? -0.366 -5.158 2.41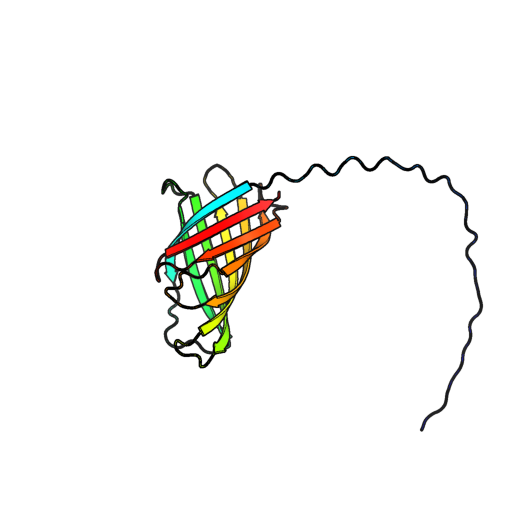0 1.00 98.38 112 LEU A O 1
ATOM 779 N N . SER A 1 113 ? -2.032 -5.997 1.157 1.00 98.25 113 SER A N 1
ATOM 780 C CA . SER A 1 113 ? -1.187 -6.715 0.208 1.00 98.25 113 SER A CA 1
ATOM 781 C C . SER A 1 113 ? -1.688 -6.495 -1.214 1.00 98.25 113 SER A C 1
ATOM 783 O O . SER A 1 113 ? -2.892 -6.425 -1.454 1.00 98.25 113 SER A O 1
ATOM 785 N N . SER A 1 114 ? -0.773 -6.396 -2.172 1.00 97.88 114 SER A N 1
ATOM 786 C CA . SER A 1 114 ? -1.113 -6.313 -3.593 1.00 97.88 114 SER A CA 1
ATOM 787 C C . SER A 1 114 ? 0.003 -6.881 -4.459 1.00 97.88 114 SER A C 1
ATOM 789 O O . SER A 1 114 ? 1.169 -6.886 -4.068 1.00 97.88 114 SER A O 1
ATOM 791 N N . MET A 1 115 ? -0.355 -7.327 -5.657 1.00 97.50 115 MET A N 1
ATOM 792 C CA . MET A 1 115 ? 0.582 -7.537 -6.749 1.00 97.50 115 MET A CA 1
ATOM 793 C C . MET A 1 115 ? -0.021 -6.923 -8.010 1.00 97.50 115 MET A C 1
ATOM 795 O O . MET A 1 115 ? -1.091 -7.346 -8.441 1.00 97.50 115 MET A O 1
ATOM 799 N N . HIS A 1 116 ? 0.625 -5.908 -8.577 1.00 95.50 116 HIS A N 1
ATOM 800 C CA . HIS A 1 116 ? 0.078 -5.170 -9.718 1.00 95.50 116 HIS A CA 1
ATOM 801 C C . HIS A 1 116 ? 1.168 -4.583 -10.612 1.00 95.50 116 HIS A C 1
ATOM 803 O O . HIS A 1 116 ? 2.339 -4.518 -10.239 1.00 95.50 116 HIS A O 1
ATOM 809 N N . ALA A 1 117 ? 0.767 -4.151 -11.808 1.00 93.19 117 ALA A N 1
ATOM 810 C CA . ALA A 1 117 ? 1.627 -3.402 -12.708 1.00 93.19 117 ALA A CA 1
ATOM 811 C C . ALA A 1 117 ? 1.708 -1.938 -12.256 1.00 93.19 117 ALA A C 1
ATOM 813 O O . ALA A 1 117 ? 0.732 -1.195 -12.318 1.00 93.19 117 ALA A O 1
ATOM 814 N N . MET A 1 118 ? 2.885 -1.519 -11.819 1.00 89.06 118 MET A N 1
ATOM 815 C CA . MET A 1 118 ? 3.190 -0.144 -11.475 1.00 89.06 118 MET A CA 1
ATOM 816 C C . MET A 1 118 ? 3.745 0.588 -12.699 1.00 89.06 118 MET A C 1
ATOM 818 O O . MET A 1 118 ? 4.743 0.190 -13.303 1.00 89.06 118 MET A O 1
ATOM 822 N N . VAL A 1 119 ? 3.084 1.693 -13.022 1.00 84.44 119 VAL A N 1
ATOM 823 C CA . VAL A 1 119 ? 3.555 2.757 -13.911 1.00 84.44 119 VAL A CA 1
ATOM 824 C C . VAL A 1 119 ? 3.454 4.040 -13.087 1.00 84.44 119 VAL A C 1
ATOM 826 O O . VAL A 1 119 ? 2.533 4.174 -12.284 1.00 84.44 119 VAL A O 1
ATOM 829 N N . VAL A 1 120 ? 4.414 4.954 -13.193 1.00 77.75 120 VAL A N 1
ATOM 830 C CA . VAL A 1 120 ? 4.374 6.216 -12.440 1.00 77.75 120 VAL A CA 1
ATOM 831 C C . VAL A 1 120 ? 4.600 7.378 -13.407 1.00 77.75 120 VAL A C 1
ATOM 833 O O . VAL A 1 120 ? 5.628 7.384 -14.083 1.00 77.75 120 VAL A O 1
ATOM 836 N N . PRO A 1 121 ? 3.688 8.366 -13.467 1.00 78.81 121 PRO A N 1
ATOM 837 C CA . PRO A 1 121 ? 2.359 8.370 -12.846 1.00 78.81 121 PRO A CA 1
ATOM 838 C C . PRO A 1 121 ? 1.448 7.295 -13.464 1.00 78.81 121 PRO A C 1
ATOM 840 O O . PRO A 1 121 ? 1.609 6.930 -14.628 1.00 78.81 121 PRO A O 1
ATOM 843 N N . SER A 1 122 ? 0.480 6.791 -12.697 1.00 76.44 122 SER A N 1
ATOM 844 C CA . SER A 1 122 ? -0.549 5.894 -13.233 1.00 76.44 122 SER A CA 1
ATOM 845 C C . SER A 1 122 ? -1.924 6.269 -12.700 1.00 76.44 122 SER A C 1
ATOM 847 O O . SER A 1 122 ? -2.162 6.160 -11.491 1.00 76.44 122 SER A O 1
ATOM 849 N N . PRO A 1 123 ? -2.855 6.657 -13.592 1.00 73.25 123 PRO A N 1
ATOM 850 C CA . PRO A 1 123 ? -4.251 6.850 -13.225 1.00 73.25 123 PRO A CA 1
ATOM 851 C C . PRO A 1 123 ? -4.985 5.514 -13.019 1.00 73.25 123 PRO A C 1
ATOM 853 O O . PRO A 1 123 ? -6.167 5.513 -12.688 1.00 73.25 123 PRO A O 1
ATOM 856 N N . VAL A 1 124 ? -4.319 4.373 -13.239 1.00 88.06 124 VAL A N 1
ATOM 857 C CA . VAL A 1 124 ? -4.930 3.047 -13.128 1.00 88.06 124 VAL A CA 1
ATOM 858 C C . VAL A 1 124 ? -5.113 2.683 -11.661 1.00 88.06 124 VAL A C 1
ATOM 860 O O . VAL A 1 124 ? -4.168 2.730 -10.871 1.00 88.06 124 VAL A O 1
ATOM 863 N N . GLN A 1 125 ? -6.335 2.283 -11.316 1.00 93.38 125 GLN A N 1
ATOM 864 C CA . GLN A 1 125 ? -6.655 1.688 -10.024 1.00 93.38 125 GLN A CA 1
ATOM 865 C C . GLN A 1 125 ? -6.082 0.277 -9.953 1.00 93.38 125 GLN A C 1
ATOM 867 O O . GLN A 1 125 ? -6.428 -0.588 -10.756 1.00 93.38 125 GLN A O 1
ATOM 872 N N . ASN A 1 126 ? -5.211 0.047 -8.978 1.00 95.25 126 ASN A N 1
ATOM 873 C CA . ASN A 1 126 ? -4.638 -1.266 -8.724 1.00 95.25 126 ASN A CA 1
ATOM 874 C C . ASN A 1 126 ? -5.317 -1.890 -7.505 1.00 95.25 126 ASN A C 1
ATOM 876 O O . ASN A 1 126 ? -5.470 -1.195 -6.500 1.00 95.25 126 ASN A O 1
ATOM 880 N N . PRO A 1 127 ? -5.708 -3.171 -7.552 1.00 96.81 127 PRO A N 1
ATOM 881 C CA . PRO A 1 127 ? -6.406 -3.805 -6.444 1.00 96.81 127 PRO A CA 1
ATOM 882 C C . PRO A 1 127 ? -5.500 -3.952 -5.216 1.00 96.81 127 PRO A C 1
ATOM 884 O O . PRO A 1 127 ? -4.306 -4.240 -5.330 1.00 96.81 127 PRO A O 1
ATOM 887 N N . LEU A 1 128 ? -6.086 -3.793 -4.035 1.00 97.69 128 LEU A N 1
ATOM 888 C CA . LEU A 1 128 ? -5.494 -4.055 -2.726 1.00 97.69 128 LEU A CA 1
ATOM 889 C C . LEU A 1 128 ? -6.360 -5.066 -1.980 1.00 97.69 128 LEU A C 1
ATOM 891 O O . LEU A 1 128 ? -7.581 -4.965 -2.000 1.00 97.69 128 LEU A O 1
ATOM 895 N N . ALA A 1 129 ? -5.728 -5.999 -1.277 1.00 98.19 129 ALA A N 1
ATOM 896 C CA . ALA A 1 129 ? -6.396 -6.886 -0.334 1.00 98.19 129 ALA A CA 1
ATOM 897 C C . ALA A 1 129 ? -6.073 -6.457 1.098 1.00 98.19 129 ALA A C 1
ATOM 899 O O . ALA A 1 129 ? -4.907 -6.210 1.417 1.00 98.19 129 ALA A O 1
ATOM 900 N N . ILE A 1 130 ? -7.085 -6.418 1.962 1.00 97.88 130 ILE A N 1
ATOM 901 C CA . ILE A 1 130 ? -6.915 -6.232 3.405 1.00 97.88 130 ILE A CA 1
ATOM 902 C C . ILE A 1 130 ? -6.676 -7.612 4.017 1.00 97.88 130 ILE A C 1
ATOM 904 O O . ILE A 1 130 ? -7.550 -8.478 3.983 1.00 97.88 130 ILE A O 1
ATOM 908 N N . VAL A 1 131 ? -5.478 -7.831 4.559 1.00 96.44 131 VAL A N 1
ATOM 909 C CA . VAL A 1 131 ? -5.078 -9.132 5.123 1.00 96.44 131 VAL A CA 1
ATOM 910 C C . VAL A 1 131 ? -5.262 -9.213 6.638 1.00 96.44 131 VAL A C 1
ATOM 912 O O . VAL A 1 131 ? -5.139 -10.296 7.207 1.00 96.44 131 VAL A O 1
ATOM 915 N N . GLY A 1 132 ? -5.551 -8.089 7.292 1.00 93.81 132 GLY A N 1
ATOM 916 C CA . GLY A 1 132 ? -5.780 -8.006 8.730 1.00 93.81 132 GLY A CA 1
ATOM 917 C C . GLY A 1 132 ? -5.404 -6.656 9.302 1.00 93.81 132 GLY A C 1
ATOM 918 O O . GLY A 1 132 ? -5.167 -5.698 8.566 1.00 93.81 132 GLY A O 1
ATOM 919 N N . GLY A 1 133 ? -5.325 -6.606 10.623 1.00 95.31 133 GLY A N 1
ATOM 920 C CA . GLY A 1 133 ? -5.004 -5.389 11.335 1.00 95.31 133 GLY A CA 1
ATOM 921 C C . GLY A 1 133 ? -4.829 -5.608 12.828 1.00 95.31 133 GLY A C 1
ATOM 922 O O . GLY A 1 133 ? -4.654 -6.732 13.299 1.00 95.31 133 GLY A O 1
ATOM 923 N N . THR A 1 134 ? -4.865 -4.512 13.574 1.00 96.38 134 THR A N 1
ATOM 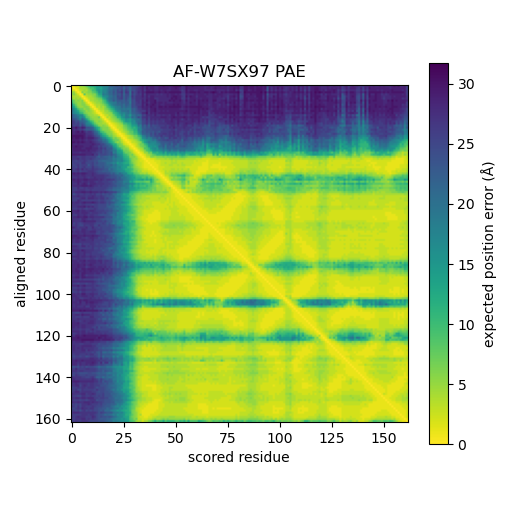924 C CA . THR A 1 134 ? -4.803 -4.498 15.040 1.00 96.38 134 THR A CA 1
ATOM 925 C C . THR A 1 134 ? -5.829 -3.516 15.604 1.00 96.38 134 THR A C 1
ATOM 927 O O . THR A 1 134 ? -6.447 -2.747 14.865 1.00 96.38 134 THR A O 1
ATOM 930 N N . GLY A 1 135 ? -6.024 -3.526 16.926 1.00 94.06 135 GLY A N 1
AT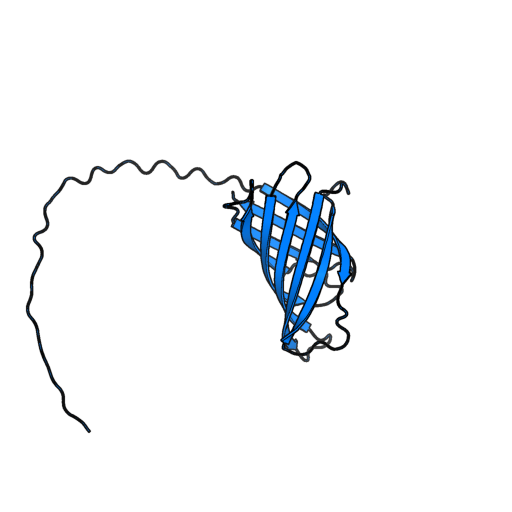OM 931 C CA . GLY A 1 135 ? -6.992 -2.648 17.584 1.00 94.06 135 GLY A CA 1
ATOM 932 C C . GLY A 1 135 ? -8.404 -2.922 17.075 1.0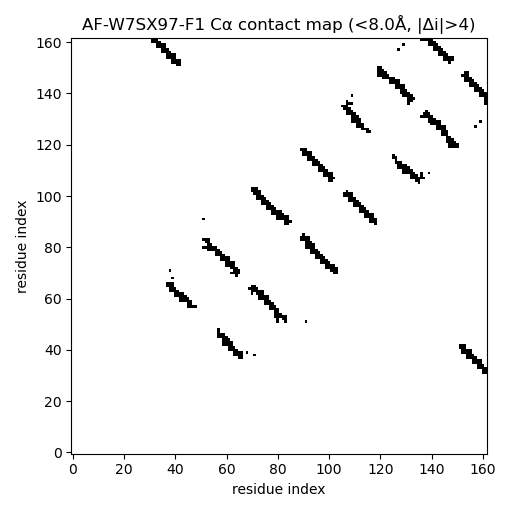0 94.06 135 GLY A C 1
ATOM 933 O O . GLY A 1 135 ? -8.827 -4.074 17.029 1.00 94.06 135 GLY A O 1
ATOM 934 N N . GLN A 1 136 ? -9.113 -1.881 16.644 1.00 92.75 136 GLN A N 1
ATOM 935 C CA . GLN A 1 136 ? -10.459 -2.043 16.081 1.00 92.75 136 GLN A CA 1
ATOM 936 C C . GLN A 1 136 ? -10.501 -2.776 14.731 1.00 92.75 136 GLN A C 1
ATOM 938 O O . GLN A 1 136 ? -11.574 -3.113 14.251 1.00 92.75 136 GLN A O 1
ATOM 943 N N . TYR A 1 137 ? -9.341 -3.002 14.111 1.00 94.00 137 TYR A N 1
ATOM 944 C CA . TYR A 1 137 ? -9.204 -3.666 12.819 1.00 94.00 137 TYR A CA 1
ATOM 945 C C . TYR A 1 137 ? -8.603 -5.072 12.941 1.00 94.00 137 TYR A C 1
ATOM 947 O O . TYR A 1 137 ? -8.101 -5.607 11.955 1.00 94.00 137 TYR A O 1
ATOM 955 N N . ALA A 1 138 ? -8.613 -5.678 14.134 1.00 94.38 138 ALA A N 1
ATOM 956 C CA . ALA A 1 138 ? -8.004 -6.991 14.374 1.00 94.38 138 ALA A CA 1
ATOM 957 C C . ALA A 1 138 ? -8.490 -8.068 13.383 1.00 94.38 138 ALA A C 1
ATOM 959 O O . ALA A 1 138 ? -7.682 -8.805 12.811 1.00 94.38 138 ALA A O 1
ATOM 960 N N . ASP A 1 139 ? -9.793 -8.074 13.102 1.00 93.62 139 ASP A N 1
ATOM 961 C CA . ASP A 1 139 ? -10.442 -9.029 12.200 1.00 93.62 139 ASP A CA 1
ATOM 962 C C . ASP A 1 139 ? -10.725 -8.452 10.805 1.00 93.62 139 ASP A C 1
ATOM 964 O O . ASP A 1 139 ? -11.355 -9.104 9.975 1.00 93.62 139 ASP A O 1
ATOM 968 N N . ALA A 1 140 ? -10.200 -7.257 10.508 1.00 94.19 140 ALA A N 1
ATOM 969 C CA . ALA A 1 140 ? -10.488 -6.548 9.269 1.00 94.19 140 ALA A CA 1
ATOM 970 C C . ALA A 1 140 ? -10.132 -7.381 8.028 1.00 94.19 140 ALA A C 1
ATOM 972 O O . ALA A 1 140 ? -9.020 -7.906 7.888 1.00 94.19 140 ALA A O 1
ATOM 973 N N . ARG A 1 141 ? -11.073 -7.469 7.093 1.00 96.50 141 ARG A N 1
ATOM 974 C CA . ARG A 1 141 ? -10.918 -8.075 5.767 1.00 96.50 141 ARG A CA 1
ATOM 975 C C . ARG A 1 141 ? -11.573 -7.186 4.720 1.00 96.50 141 ARG A C 1
ATOM 977 O O . ARG A 1 141 ? -12.285 -6.244 5.044 1.00 96.50 141 ARG A O 1
ATOM 984 N N . GLY A 1 142 ? -11.316 -7.488 3.456 1.00 96.00 142 GLY A N 1
ATOM 985 C CA . GLY A 1 142 ? -11.930 -6.792 2.335 1.00 96.00 142 GLY A CA 1
ATOM 986 C C . GLY A 1 142 ? -10.919 -6.417 1.269 1.00 96.00 142 GLY A C 1
ATOM 987 O O . GLY A 1 142 ? -9.843 -7.013 1.151 1.00 96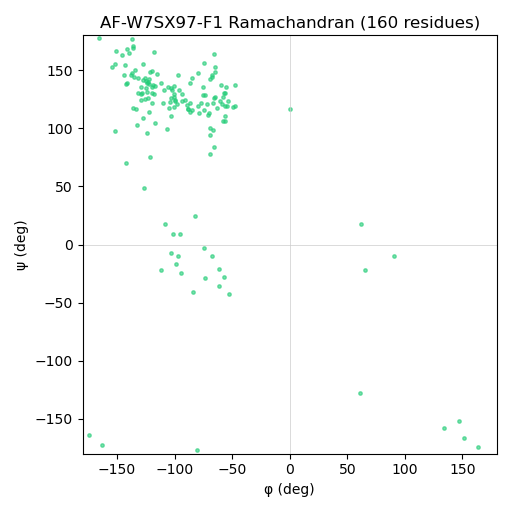.00 142 GLY A O 1
ATOM 988 N N . GLU A 1 143 ? -11.290 -5.423 0.484 1.00 97.25 143 GLU A N 1
ATOM 989 C CA . GLU A 1 143 ? -10.587 -5.040 -0.729 1.00 97.25 143 GLU A CA 1
ATOM 990 C C . GLU A 1 143 ? -10.517 -3.526 -0.860 1.00 97.25 143 GLU A C 1
ATOM 992 O O . GLU A 1 143 ? -11.205 -2.776 -0.173 1.00 97.25 143 GLU A O 1
ATOM 997 N N . GLY A 1 144 ? -9.655 -3.061 -1.744 1.00 97.12 144 GLY A N 1
ATOM 998 C CA . GLY A 1 144 ? -9.496 -1.651 -2.004 1.00 97.12 144 GLY A CA 1
ATOM 999 C C . GLY A 1 144 ? -8.767 -1.397 -3.303 1.00 97.12 144 GLY A C 1
ATOM 1000 O O . GLY A 1 144 ? -8.470 -2.310 -4.073 1.00 97.12 144 GLY A O 1
ATOM 1001 N N . THR A 1 145 ? -8.446 -0.134 -3.532 1.00 97.31 145 THR A N 1
ATOM 1002 C CA . THR A 1 145 ? -7.668 0.298 -4.682 1.00 97.31 145 THR A CA 1
ATOM 1003 C C . THR A 1 145 ? -6.580 1.274 -4.274 1.00 97.31 145 THR A C 1
ATOM 1005 O O . THR A 1 145 ? -6.713 2.020 -3.301 1.00 97.31 145 THR A O 1
ATOM 1008 N N . ILE A 1 146 ? -5.486 1.252 -5.031 1.00 96.00 146 ILE A N 1
ATOM 1009 C CA . ILE A 1 146 ? -4.381 2.202 -4.939 1.00 96.00 146 ILE A CA 1
ATOM 1010 C C . ILE A 1 146 ? -4.121 2.839 -6.301 1.00 96.00 146 ILE A C 1
ATOM 1012 O O . ILE A 1 146 ? -4.067 2.149 -7.323 1.00 96.00 146 ILE A O 1
ATOM 1016 N N . THR A 1 147 ? -3.948 4.160 -6.316 1.00 94.62 147 THR A N 1
ATOM 1017 C CA . THR A 1 147 ? -3.535 4.924 -7.505 1.00 94.62 147 THR A CA 1
ATOM 1018 C C . THR A 1 147 ? -2.328 5.803 -7.196 1.00 94.62 147 THR A C 1
ATOM 1020 O O . THR A 1 147 ? -2.104 6.190 -6.046 1.00 94.62 147 THR A O 1
ATOM 1023 N N . TYR A 1 148 ? -1.558 6.128 -8.236 1.00 91.94 148 TYR A N 1
ATOM 1024 C CA . TYR A 1 148 ? -0.322 6.908 -8.140 1.00 91.94 148 TYR A CA 1
ATOM 1025 C C . TYR A 1 148 ? -0.442 8.173 -8.996 1.00 91.94 148 TYR A C 1
ATOM 1027 O O . TYR A 1 148 ? 0.115 8.223 -10.100 1.00 91.94 148 TYR A O 1
ATOM 1035 N N . PRO A 1 149 ? -1.202 9.187 -8.538 1.00 89.69 149 PRO A N 1
ATOM 1036 C CA . PRO A 1 149 ? -1.411 10.411 -9.307 1.00 89.69 149 PRO A CA 1
ATOM 1037 C C . PRO A 1 149 ? -0.103 11.169 -9.571 1.00 89.69 149 PRO A C 1
ATOM 1039 O O . PRO A 1 149 ? 0.069 11.735 -10.648 1.00 89.69 149 PRO A O 1
ATOM 1042 N N . THR A 1 150 ? 0.832 11.158 -8.617 1.00 90.75 150 THR A N 1
ATOM 1043 C CA . THR A 1 150 ? 2.176 11.737 -8.761 1.00 90.75 150 THR A CA 1
ATOM 1044 C C . THR A 1 150 ? 3.215 10.842 -8.074 1.00 90.75 150 THR A C 1
ATOM 1046 O O . THR A 1 150 ? 2.835 9.951 -7.311 1.00 90.75 150 THR A O 1
ATOM 1049 N N . PRO A 1 151 ? 4.528 11.052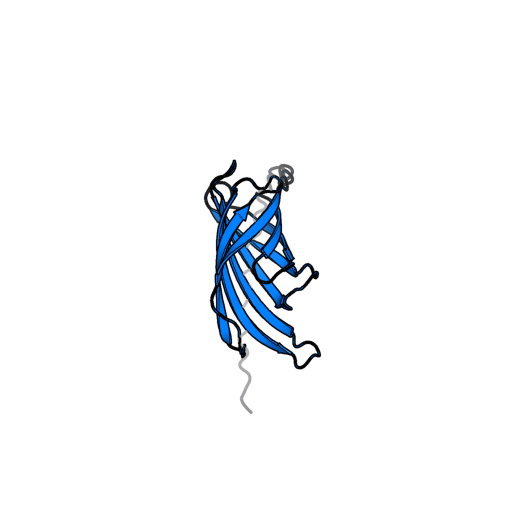 -8.292 1.00 87.50 151 PRO A N 1
ATOM 1050 C CA . PRO A 1 151 ? 5.566 10.301 -7.583 1.00 87.50 151 PRO A CA 1
ATOM 1051 C C . PRO A 1 151 ? 5.485 10.400 -6.052 1.00 87.50 151 PRO A C 1
ATOM 1053 O O . PRO A 1 151 ? 5.866 9.448 -5.374 1.00 87.50 151 PRO A O 1
ATOM 1056 N N . ASP A 1 152 ? 4.949 11.502 -5.518 1.00 91.38 152 ASP A N 1
ATOM 1057 C CA . ASP A 1 152 ? 4.922 11.800 -4.078 1.00 91.38 152 ASP A CA 1
ATOM 1058 C C . ASP A 1 152 ? 3.552 11.570 -3.423 1.00 91.38 152 ASP A C 1
ATOM 1060 O O . ASP A 1 152 ? 3.424 11.652 -2.197 1.00 91.38 152 ASP A O 1
ATOM 1064 N N . ARG A 1 153 ? 2.517 11.286 -4.224 1.00 92.94 153 ARG A N 1
ATOM 1065 C CA . ARG A 1 153 ? 1.133 11.122 -3.767 1.00 92.94 153 ARG A CA 1
ATOM 1066 C C . ARG A 1 153 ? 0.583 9.760 -4.146 1.00 92.94 153 ARG A C 1
ATOM 1068 O O . ARG A 1 153 ? 0.754 9.286 -5.266 1.00 92.94 153 ARG A O 1
ATOM 1075 N N . ILE A 1 154 ? -0.138 9.167 -3.208 1.00 94.75 154 ILE A N 1
ATOM 1076 C CA . ILE A 1 154 ? -0.829 7.895 -3.375 1.00 94.75 154 ILE A CA 1
ATOM 1077 C C . ILE A 1 154 ? -2.254 8.081 -2.866 1.00 94.75 154 ILE A C 1
ATOM 1079 O O . ILE A 1 154 ? -2.435 8.558 -1.748 1.00 94.75 154 ILE A O 1
ATOM 1083 N N . ASN A 1 155 ? -3.251 7.673 -3.645 1.00 95.94 155 ASN A N 1
ATOM 1084 C CA . ASN A 1 155 ? -4.625 7.612 -3.146 1.00 95.94 155 ASN A CA 1
ATOM 1085 C C . ASN A 1 155 ? -4.969 6.159 -2.837 1.00 95.94 155 ASN A C 1
ATOM 1087 O O . ASN A 1 155 ? -4.697 5.278 -3.657 1.00 95.94 155 ASN A O 1
ATOM 1091 N N . ILE A 1 156 ? -5.559 5.927 -1.667 1.00 96.94 156 ILE A N 1
ATOM 1092 C CA . ILE A 1 156 ? -5.950 4.608 -1.173 1.00 96.94 156 ILE A CA 1
ATOM 1093 C C . ILE A 1 156 ? -7.433 4.659 -0.813 1.00 96.94 156 ILE A C 1
ATOM 1095 O O . ILE A 1 156 ? -7.842 5.482 0.003 1.00 96.94 156 ILE A O 1
ATOM 1099 N N . THR A 1 157 ? -8.223 3.755 -1.382 1.00 97.06 157 THR A N 1
ATOM 1100 C CA . THR A 1 157 ? -9.636 3.568 -1.028 1.00 97.06 157 THR A CA 1
ATOM 1101 C C . THR A 1 157 ? -9.839 2.127 -0.598 1.00 97.06 157 THR A C 1
ATOM 1103 O O . THR A 1 157 ? -9.464 1.224 -1.338 1.00 97.06 157 THR A O 1
ATOM 1106 N N . LEU A 1 158 ? -10.406 1.902 0.583 1.00 96.81 158 LEU A N 1
ATOM 1107 C CA . LEU A 1 158 ? -10.600 0.588 1.189 1.00 96.81 158 LEU A CA 1
ATOM 1108 C C . LEU A 1 158 ? -12.077 0.373 1.517 1.00 96.81 158 LEU A C 1
ATOM 1110 O O . LEU A 1 158 ? -12.720 1.264 2.060 1.00 96.81 158 LEU A O 1
ATOM 1114 N N . ASN A 1 159 ? -12.569 -0.829 1.255 1.00 96.25 159 ASN A N 1
ATOM 1115 C CA . ASN A 1 159 ? -13.846 -1.338 1.731 1.00 96.25 159 ASN A CA 1
ATOM 1116 C C . ASN A 1 159 ? -13.538 -2.361 2.826 1.00 96.25 159 ASN A C 1
ATOM 1118 O O . ASN A 1 159 ? -13.127 -3.487 2.535 1.00 96.25 159 ASN A O 1
ATOM 1122 N N . VAL A 1 160 ? -13.649 -1.930 4.081 1.00 94.06 160 VAL A N 1
ATOM 1123 C CA . VAL A 1 160 ? -13.259 -2.720 5.249 1.00 94.06 160 VAL A CA 1
ATOM 1124 C C . VAL A 1 160 ? -14.488 -3.392 5.841 1.00 94.06 160 VAL A C 1
ATOM 1126 O O . VAL A 1 160 ? -15.410 -2.714 6.272 1.00 94.06 160 VAL A O 1
ATOM 1129 N N . ALA A 1 161 ? -14.479 -4.717 5.908 1.00 91.94 161 ALA A N 1
ATOM 1130 C CA . ALA A 1 161 ? -15.401 -5.495 6.723 1.00 91.94 161 ALA A CA 1
ATOM 1131 C C . ALA A 1 161 ? -14.685 -5.889 8.020 1.00 91.94 161 ALA A C 1
ATOM 1133 O O . ALA A 1 161 ? -13.614 -6.502 7.969 1.00 91.94 161 ALA A O 1
ATOM 1134 N N . THR A 1 162 ? -15.257 -5.519 9.162 1.00 83.50 162 THR A N 1
ATOM 1135 C CA . THR A 1 162 ? -14.796 -5.896 10.510 1.00 83.50 162 THR A CA 1
ATOM 1136 C C . THR A 1 162 ? -15.808 -6.788 11.200 1.00 83.50 162 THR A C 1
ATOM 1138 O O . THR A 1 162 ? -17.019 -6.568 10.962 1.00 83.50 162 THR A O 1
#